Protein AF-A0A8S2PU52-F1 (afdb_monomer_lite)

Secondary structure (DSSP, 8-state):
-PPEE-----HHHHSHHHHHHHHHH-TEE--GGG--TT-GGG-HHHHS--

Organism: NCBI:txid392030

Foldseek 3Di:
DADADDDALDPVCQDPVNQVVQVVPHPHYDHSVNHDPPPLVPGCVSPVPD

InterPro domains:
  IPR036397 Ribonuclease H superfamily [G3DSA:3.30.420.10] (1-50)

Sequence (50 aa):
MNNTFQRDGAPANKDHHTQACGKDHFWDFWPKSRWQPNSPDLNALDYSIR

Radius of gyration: 11.24 Å; chains: 1; bounding box: 26×28×20 Å

pLDDT: mean 86.24, std 9.89, range [47.59, 96.25]

Structure (mmCIF, N/CA/C/O backbone):
data_AF-A0A8S2PU52-F1
#
_entry.id   AF-A0A8S2PU52-F1
#
loop_
_atom_site.group_PDB
_atom_site.id
_atom_site.type_symbol
_atom_site.label_atom_id
_atom_site.label_alt_id
_atom_site.label_comp_id
_atom_site.label_asym_id
_atom_site.label_entity_id
_atom_site.label_seq_id
_atom_site.pdbx_PDB_ins_code
_atom_site.Cartn_x
_atom_site.Cartn_y
_atom_site.Cartn_z
_atom_site.occupancy
_atom_si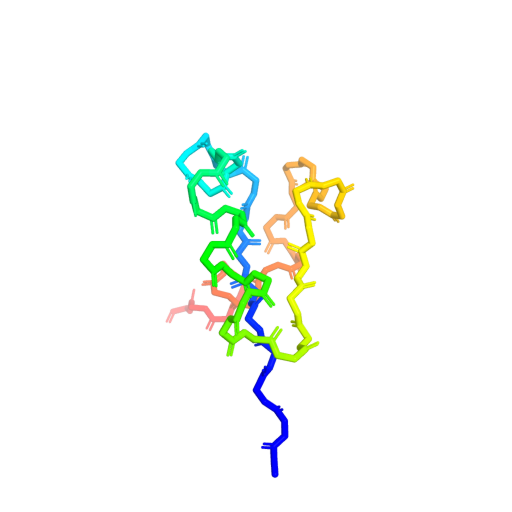te.B_iso_or_equiv
_atom_site.auth_seq_id
_atom_site.auth_comp_id
_atom_site.auth_asym_id
_atom_site.auth_atom_id
_atom_site.pdbx_PDB_model_num
ATOM 1 N N . MET A 1 1 ? -12.052 -13.853 9.527 1.00 47.59 1 MET A N 1
ATOM 2 C CA . MET A 1 1 ? -10.749 -13.654 8.858 1.00 47.59 1 MET A CA 1
ATOM 3 C C . MET A 1 1 ? -10.507 -12.156 8.819 1.00 47.59 1 MET A C 1
ATOM 5 O O . MET A 1 1 ? -11.353 -11.459 8.278 1.00 47.59 1 MET A O 1
ATOM 9 N N . ASN A 1 2 ? -9.445 -11.664 9.459 1.00 63.25 2 ASN A N 1
ATOM 10 C CA . ASN A 1 2 ? -9.038 -10.262 9.335 1.00 63.25 2 ASN A CA 1
ATOM 11 C C . ASN A 1 2 ? -8.096 -10.155 8.135 1.00 63.25 2 ASN A C 1
ATOM 13 O O . ASN A 1 2 ? -7.131 -10.910 8.056 1.00 63.25 2 ASN A O 1
ATOM 17 N N . ASN A 1 3 ? -8.395 -9.248 7.208 1.00 64.19 3 ASN A N 1
ATOM 18 C CA . ASN A 1 3 ? -7.560 -9.003 6.038 1.00 64.19 3 ASN A CA 1
ATOM 19 C C . ASN A 1 3 ? -6.529 -7.921 6.386 1.00 64.19 3 ASN A C 1
ATOM 21 O O . ASN A 1 3 ? -6.908 -6.791 6.698 1.00 64.19 3 ASN A O 1
ATOM 25 N N . THR A 1 4 ? -5.243 -8.264 6.331 1.00 71.38 4 THR A N 1
ATOM 26 C CA . THR A 1 4 ? -4.135 -7.307 6.457 1.00 71.38 4 THR A CA 1
ATOM 27 C C . THR A 1 4 ? -3.829 -6.723 5.083 1.00 71.38 4 THR A C 1
ATOM 29 O O . THR A 1 4 ? -3.586 -7.463 4.129 1.00 71.38 4 THR A O 1
ATOM 32 N N . PHE A 1 5 ? -3.843 -5.395 4.966 1.00 76.81 5 PHE A N 1
ATOM 33 C CA . PHE A 1 5 ? -3.505 -4.714 3.717 1.00 76.81 5 PHE A CA 1
ATOM 34 C C . PHE A 1 5 ? -2.026 -4.320 3.719 1.00 76.81 5 PHE A C 1
ATOM 36 O O . PHE A 1 5 ? -1.620 -3.397 4.430 1.00 76.81 5 PHE A O 1
ATOM 43 N N . GLN A 1 6 ? -1.222 -5.018 2.912 1.00 79.56 6 GLN A N 1
ATOM 44 C CA . GLN A 1 6 ? 0.215 -4.782 2.782 1.00 79.56 6 GLN A CA 1
ATOM 45 C C . GLN A 1 6 ? 0.564 -4.182 1.409 1.00 79.56 6 GLN A C 1
ATOM 47 O O . GLN A 1 6 ? 0.074 -4.628 0.372 1.00 79.56 6 GLN A O 1
ATOM 52 N N . ARG A 1 7 ? 1.411 -3.146 1.415 1.00 86.62 7 ARG A N 1
ATOM 53 C CA . ARG A 1 7 ? 1.935 -2.416 0.247 1.00 86.62 7 ARG A CA 1
ATOM 54 C C . ARG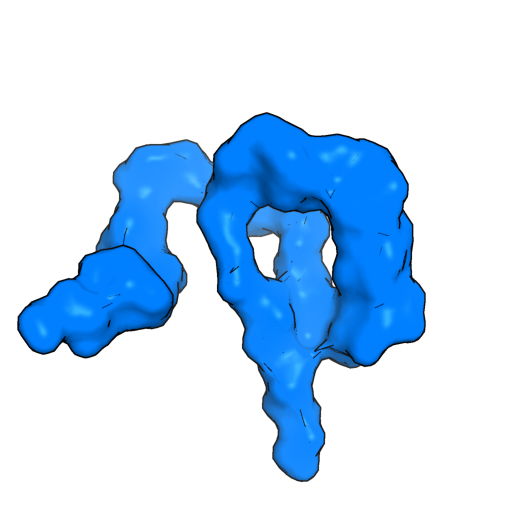 A 1 7 ? 3.384 -2.001 0.514 1.00 86.62 7 ARG A C 1
ATOM 56 O O . ARG A 1 7 ? 3.843 -2.079 1.654 1.00 86.62 7 ARG A O 1
ATOM 63 N N . ASP A 1 8 ? 4.070 -1.530 -0.522 1.00 88.31 8 ASP A N 1
ATOM 64 C CA . ASP A 1 8 ? 5.405 -0.944 -0.418 1.00 88.31 8 ASP A CA 1
ATOM 65 C C . ASP A 1 8 ? 5.374 0.566 -0.106 1.00 88.31 8 ASP A C 1
ATOM 67 O O . ASP A 1 8 ? 4.329 1.225 -0.060 1.00 88.31 8 ASP A O 1
ATOM 71 N N . GLY A 1 9 ? 6.569 1.132 0.050 1.00 90.12 9 GLY A N 1
ATOM 72 C CA . GLY A 1 9 ? 6.785 2.550 0.295 1.00 90.12 9 GLY A CA 1
ATOM 73 C C . GLY A 1 9 ? 6.724 3.477 -0.924 1.00 90.12 9 GLY A C 1
ATOM 74 O O . GLY A 1 9 ? 7.315 4.561 -0.832 1.00 90.12 9 GLY A O 1
ATOM 75 N N . ALA A 1 10 ? 6.079 3.107 -2.035 1.00 90.88 10 ALA A N 1
ATOM 76 C CA . ALA A 1 10 ? 5.986 3.962 -3.220 1.00 90.88 10 ALA A CA 1
ATOM 77 C C . ALA A 1 10 ? 5.273 5.306 -2.930 1.00 90.88 10 ALA A C 1
ATOM 79 O O . ALA A 1 10 ? 4.401 5.370 -2.054 1.00 90.88 10 ALA A O 1
ATOM 80 N N . PRO A 1 11 ? 5.584 6.396 -3.667 1.00 92.94 11 PRO A N 1
ATOM 81 C CA . PRO A 1 11 ? 5.033 7.730 -3.398 1.00 92.94 11 PRO A CA 1
ATOM 82 C C . PRO A 1 11 ? 3.501 7.779 -3.317 1.00 92.94 11 PRO A C 1
ATOM 84 O O . PRO A 1 11 ? 2.961 8.337 -2.366 1.00 92.94 11 PRO A O 1
ATOM 87 N N . ALA A 1 12 ? 2.799 7.120 -4.245 1.00 92.62 12 ALA A N 1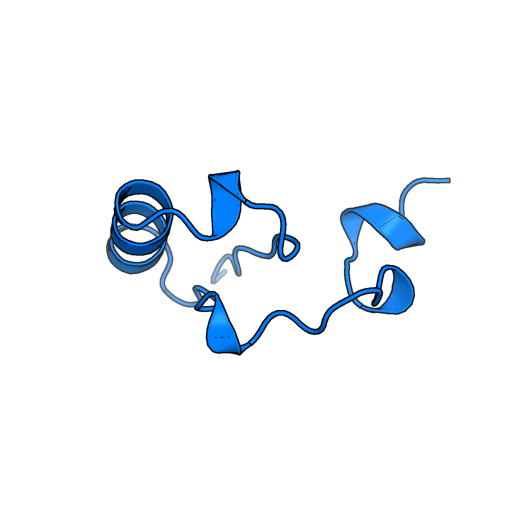
ATOM 88 C CA . ALA A 1 12 ? 1.334 7.071 -4.259 1.00 92.62 12 ALA A CA 1
ATOM 89 C C . ALA A 1 12 ? 0.739 6.375 -3.020 1.00 92.62 12 ALA A C 1
ATOM 91 O O . ALA A 1 12 ? -0.323 6.760 -2.533 1.00 92.62 12 ALA A O 1
ATOM 92 N N . ASN A 1 13 ? 1.442 5.381 -2.467 1.00 91.38 13 ASN A N 1
ATOM 93 C CA . ASN A 1 13 ? 1.020 4.678 -1.255 1.00 91.38 13 ASN A CA 1
ATOM 94 C C . ASN A 1 13 ? 1.229 5.549 0.000 1.00 91.38 13 ASN A C 1
ATOM 96 O O . ASN A 1 13 ? 0.521 5.397 0.998 1.00 91.38 13 ASN A O 1
ATOM 100 N N . LYS A 1 14 ? 2.201 6.471 -0.034 1.00 92.38 14 LYS A N 1
ATOM 101 C CA . LYS A 1 14 ? 2.538 7.388 1.070 1.00 92.38 14 LYS A CA 1
ATOM 102 C C . LYS A 1 14 ? 1.710 8.677 1.079 1.00 92.38 14 LYS A C 1
ATOM 104 O O . LYS A 1 14 ? 1.803 9.428 2.061 1.00 92.38 14 LYS A O 1
ATOM 109 N N . ASP A 1 15 ? 0.939 8.924 0.020 1.00 96.06 15 ASP A N 1
ATOM 110 C CA . ASP A 1 15 ? 0.043 10.072 -0.089 1.00 96.06 15 ASP A CA 1
ATOM 111 C C . ASP A 1 15 ? -0.987 10.098 1.049 1.00 96.06 15 ASP A C 1
ATOM 113 O O . ASP A 1 15 ? -1.395 9.059 1.577 1.00 96.06 15 ASP A O 1
ATOM 117 N N . HIS A 1 16 ? -1.391 11.299 1.456 1.00 95.00 16 HIS A N 1
ATOM 118 C CA . HIS A 1 16 ? -2.273 11.460 2.603 1.00 95.00 16 HIS A CA 1
ATOM 119 C C . HIS A 1 16 ? -3.660 10.847 2.368 1.00 95.00 16 HIS A C 1
ATOM 121 O O . HIS A 1 16 ? -4.196 10.235 3.294 1.00 95.00 16 HIS A O 1
ATOM 127 N N . HIS A 1 17 ? -4.219 10.961 1.158 1.00 96.25 17 HIS A N 1
ATOM 128 C CA . HIS A 1 17 ? -5.537 10.412 0.841 1.00 96.25 17 HIS A CA 1
ATOM 129 C C . HIS A 1 17 ? -5.492 8.888 0.855 1.00 96.25 17 HIS A C 1
ATOM 131 O O . HIS A 1 17 ? -6.363 8.245 1.439 1.00 96.25 17 HIS A O 1
ATOM 137 N N . THR A 1 18 ? -4.434 8.306 0.286 1.00 93.81 18 THR A N 1
ATOM 138 C CA . THR A 1 18 ? -4.226 6.855 0.293 1.00 93.81 18 THR A CA 1
ATOM 139 C C . THR A 1 18 ? -4.064 6.320 1.717 1.00 93.81 18 THR A C 1
ATOM 141 O O . THR A 1 18 ? -4.660 5.303 2.070 1.00 93.81 18 THR A O 1
ATOM 144 N N . GLN A 1 19 ? -3.303 7.017 2.566 1.00 94.38 19 GLN A N 1
ATOM 145 C CA . GLN A 1 19 ? -3.125 6.644 3.973 1.00 94.38 19 GLN A CA 1
ATOM 146 C C . GLN A 1 19 ? -4.422 6.761 4.783 1.00 94.38 19 GLN A C 1
ATOM 148 O O . GLN A 1 19 ? -4.665 5.917 5.643 1.00 94.38 19 GLN A O 1
ATOM 153 N N . ALA A 1 20 ? -5.238 7.790 4.533 1.00 94.62 20 ALA A N 1
ATOM 154 C CA . ALA A 1 20 ? -6.538 7.954 5.182 1.00 94.62 20 ALA A CA 1
ATOM 155 C C . ALA A 1 20 ? -7.501 6.833 4.769 1.00 94.62 20 ALA A C 1
ATOM 157 O O . ALA A 1 20 ? -8.004 6.113 5.625 1.00 94.62 20 ALA A O 1
ATOM 158 N N . CYS A 1 21 ? -7.637 6.593 3.461 1.00 93.12 21 CYS A N 1
ATOM 159 C CA . CYS A 1 21 ? -8.461 5.511 2.926 1.00 93.12 21 CYS A CA 1
ATOM 160 C C . CYS A 1 21 ? -8.070 4.152 3.524 1.00 93.12 21 CYS A C 1
ATOM 162 O O . CYS A 1 21 ? -8.934 3.399 3.970 1.00 93.12 21 CYS A O 1
ATOM 164 N N . GLY A 1 22 ? -6.768 3.861 3.606 1.00 91.12 22 GLY A N 1
ATOM 165 C CA . GLY A 1 22 ? -6.282 2.615 4.188 1.00 91.12 22 GLY A CA 1
ATOM 166 C C . GLY A 1 22 ? -6.664 2.436 5.661 1.00 91.12 22 GLY A C 1
ATOM 167 O O . GLY A 1 22 ? -7.126 1.365 6.047 1.00 91.12 22 GLY A O 1
ATOM 168 N N . LYS A 1 23 ? -6.522 3.490 6.471 1.00 91.06 23 LYS A N 1
ATOM 169 C CA . LYS A 1 23 ? -6.895 3.471 7.895 1.00 91.06 23 LYS A CA 1
ATOM 170 C C . LYS A 1 23 ? -8.395 3.296 8.116 1.00 91.06 23 LYS A C 1
ATOM 172 O O . LYS A 1 23 ? -8.777 2.619 9.062 1.00 91.06 23 LYS A O 1
ATOM 177 N N . ASP A 1 24 ? -9.217 3.888 7.256 1.00 93.50 24 ASP A N 1
ATOM 178 C CA . ASP A 1 24 ? -10.674 3.856 7.409 1.00 93.50 24 ASP A CA 1
ATOM 179 C C . ASP A 1 24 ? -11.278 2.501 7.001 1.00 93.50 24 ASP A C 1
ATOM 181 O O . ASP A 1 24 ? -12.322 2.109 7.519 1.00 93.50 24 ASP A O 1
ATOM 185 N N . HIS A 1 25 ? -10.625 1.770 6.088 1.00 90.50 25 HIS A N 1
ATOM 186 C CA . HIS A 1 25 ? -11.184 0.550 5.489 1.00 90.50 25 HIS A CA 1
ATOM 187 C C . HIS A 1 25 ? -10.530 -0.751 5.969 1.00 90.50 25 HIS A C 1
ATOM 189 O O . HIS A 1 25 ? -11.159 -1.809 5.882 1.00 90.50 25 HIS A O 1
ATOM 195 N N . PHE A 1 26 ? -9.289 -0.713 6.463 1.00 88.00 26 PHE A N 1
ATOM 196 C CA . PHE A 1 26 ? -8.567 -1.919 6.871 1.00 88.00 26 PHE A CA 1
ATOM 197 C C . PHE A 1 26 ? -8.237 -1.893 8.360 1.00 88.00 26 PHE A C 1
ATOM 199 O O . PHE A 1 26 ? -7.503 -1.033 8.838 1.00 88.00 26 PHE A O 1
ATOM 206 N N . TRP A 1 27 ? -8.733 -2.905 9.078 1.00 87.50 27 TRP A N 1
ATOM 207 C CA . TRP A 1 27 ? -8.470 -3.088 10.507 1.00 87.50 27 TRP A CA 1
ATOM 208 C C . TRP A 1 27 ? -6.971 -3.187 10.825 1.00 87.50 27 TRP A C 1
ATOM 210 O O . TRP A 1 27 ? -6.502 -2.615 11.803 1.00 87.50 27 TRP A O 1
ATOM 220 N N . ASP A 1 28 ? -6.216 -3.906 9.990 1.00 87.06 28 ASP A N 1
ATOM 221 C CA . ASP A 1 28 ? -4.767 -4.070 10.124 1.00 87.06 28 ASP A CA 1
ATOM 222 C C . ASP A 1 28 ? -4.046 -3.372 8.963 1.00 87.06 28 ASP A C 1
ATOM 224 O O . ASP A 1 28 ? -3.486 -3.995 8.057 1.00 87.06 28 ASP A O 1
ATOM 228 N N . PHE A 1 29 ? -4.142 -2.040 8.954 1.00 88.56 29 PHE A N 1
ATOM 229 C CA . PHE A 1 29 ? -3.444 -1.178 8.006 1.00 88.56 29 PHE A CA 1
ATOM 230 C C . PHE A 1 29 ? -2.032 -0.836 8.493 1.00 88.56 29 PHE A C 1
ATOM 232 O O . PHE A 1 29 ? -1.836 -0.361 9.615 1.00 88.56 29 PHE A O 1
ATOM 239 N N . TRP A 1 30 ? -1.033 -0.989 7.622 1.00 88.69 30 TRP A N 1
ATOM 240 C CA . TRP A 1 30 ? 0.325 -0.526 7.905 1.00 88.69 30 TRP A CA 1
ATOM 241 C C . TRP A 1 30 ? 0.511 0.936 7.484 1.00 88.69 30 TRP A C 1
ATOM 243 O O . TRP A 1 30 ? 0.489 1.232 6.287 1.00 88.69 30 TRP A O 1
ATOM 253 N N . PRO A 1 31 ? 0.747 1.866 8.431 1.00 89.50 31 PRO A N 1
ATOM 254 C CA . PRO A 1 31 ? 1.014 3.252 8.082 1.00 89.50 31 PRO A CA 1
ATOM 255 C C . PRO A 1 31 ? 2.348 3.380 7.346 1.00 89.50 31 PRO A C 1
ATOM 257 O O . PRO A 1 31 ? 3.268 2.586 7.552 1.00 89.50 31 PRO A O 1
ATOM 260 N N . LYS A 1 32 ? 2.495 4.452 6.562 1.00 90.19 32 LYS A N 1
ATOM 261 C CA . LYS A 1 32 ? 3.704 4.726 5.766 1.00 90.19 32 LYS A CA 1
ATOM 262 C C . LYS A 1 32 ? 5.024 4.699 6.538 1.00 90.19 32 LYS A C 1
ATOM 264 O O . LYS A 1 32 ? 6.067 4.496 5.928 1.00 90.19 32 LYS A O 1
ATOM 269 N N . SER A 1 33 ? 4.993 4.928 7.851 1.00 90.06 33 SER A N 1
ATOM 270 C CA . SER A 1 33 ? 6.167 4.869 8.730 1.00 90.06 33 SER A CA 1
ATOM 271 C C . SER A 1 33 ? 6.679 3.448 8.974 1.00 90.06 33 SER A C 1
ATOM 273 O O . SER A 1 33 ? 7.814 3.287 9.410 1.00 90.06 33 SER A O 1
ATOM 275 N N . ARG A 1 34 ? 5.863 2.422 8.709 1.00 88.88 34 ARG A N 1
ATOM 276 C CA . ARG A 1 34 ? 6.209 1.010 8.913 1.00 88.88 34 ARG A CA 1
ATOM 277 C C . ARG A 1 34 ? 6.878 0.377 7.689 1.00 88.88 34 ARG A C 1
ATOM 279 O O . ARG A 1 34 ? 7.465 -0.693 7.806 1.00 88.88 34 ARG A O 1
ATOM 286 N N . TRP A 1 35 ? 6.787 1.017 6.523 1.00 88.75 35 TRP A N 1
ATOM 287 C CA . TRP A 1 35 ? 7.361 0.505 5.280 1.00 88.75 35 TRP A CA 1
ATOM 288 C C . TRP A 1 35 ? 8.858 0.785 5.213 1.00 88.75 35 TRP A C 1
ATOM 290 O O . TRP A 1 35 ? 9.280 1.929 5.026 1.00 88.75 35 TRP A 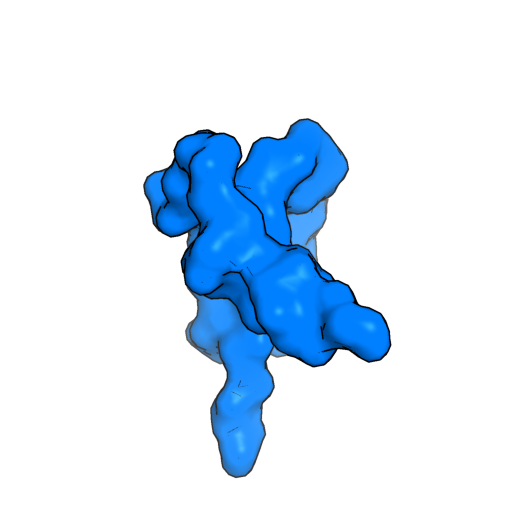O 1
ATOM 300 N N . GLN A 1 36 ? 9.651 -0.276 5.350 1.00 90.06 36 GLN A N 1
ATOM 301 C CA . GLN A 1 36 ? 11.097 -0.196 5.203 1.00 90.06 36 GLN A CA 1
ATOM 302 C C . GLN A 1 36 ? 11.468 0.057 3.729 1.00 90.06 36 GLN A C 1
ATOM 304 O O . GLN A 1 36 ? 10.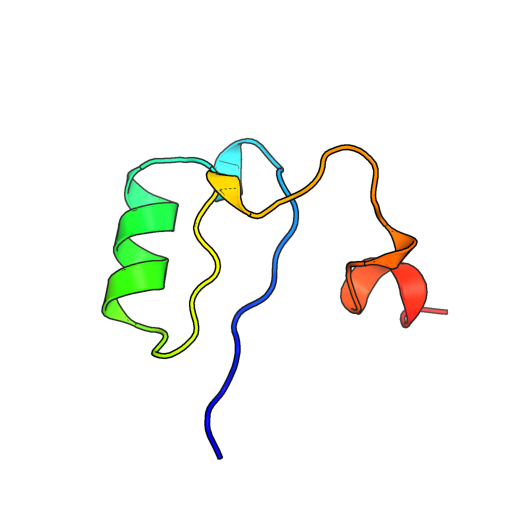864 -0.531 2.827 1.00 90.06 36 GLN A O 1
ATOM 309 N N . PRO A 1 37 ? 12.407 0.977 3.452 1.00 89.75 37 PRO A N 1
ATOM 310 C CA . PRO A 1 37 ? 12.873 1.224 2.095 1.00 89.75 37 PRO A CA 1
ATOM 311 C C . PRO A 1 37 ? 13.709 0.045 1.578 1.00 89.75 37 PRO A C 1
ATOM 313 O O . PRO A 1 37 ? 14.518 -0.507 2.315 1.00 89.75 37 PRO A O 1
ATOM 316 N N . ASN A 1 38 ? 13.571 -0.267 0.284 1.00 89.81 38 ASN A N 1
ATOM 317 C CA . ASN A 1 38 ? 14.349 -1.298 -0.418 1.00 89.81 38 ASN A CA 1
ATOM 318 C C . ASN A 1 38 ? 14.243 -2.709 0.193 1.00 89.81 38 ASN A C 1
ATOM 320 O O . ASN A 1 38 ? 15.227 -3.441 0.204 1.00 89.81 38 ASN A O 1
ATOM 324 N N . SER A 1 39 ? 13.061 -3.092 0.684 1.00 90.69 39 SER A N 1
ATOM 325 C CA . SER A 1 39 ? 12.829 -4.400 1.320 1.00 90.69 39 SER A CA 1
ATOM 326 C C 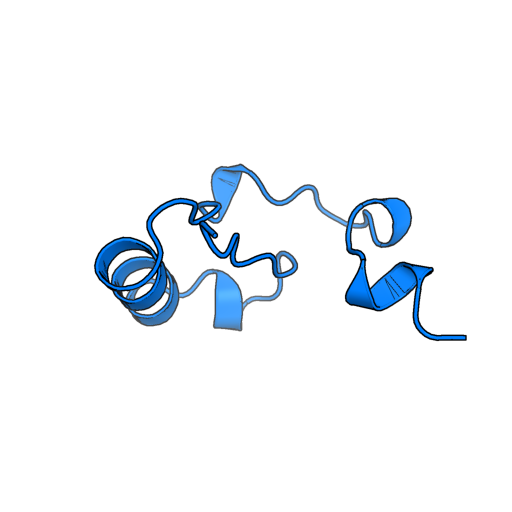. SER A 1 39 ? 11.824 -5.265 0.540 1.00 90.69 39 SER A C 1
ATOM 328 O O . SER A 1 39 ? 10.727 -5.529 1.042 1.00 90.69 39 SER A O 1
ATOM 330 N N . PRO A 1 40 ? 12.141 -5.684 -0.702 1.00 89.38 40 PRO A N 1
ATOM 331 C CA . PRO A 1 40 ? 11.258 -6.548 -1.493 1.00 89.38 40 PRO A CA 1
ATOM 332 C C . PRO A 1 40 ? 11.075 -7.933 -0.852 1.00 89.38 40 PRO A C 1
ATOM 334 O O . PRO A 1 40 ? 10.044 -8.574 -1.019 1.00 89.38 40 PRO A O 1
ATOM 337 N N . ASP A 1 41 ? 12.041 -8.376 -0.050 1.00 89.69 41 ASP A N 1
ATOM 338 C CA . ASP A 1 41 ? 11.979 -9.601 0.747 1.00 89.69 41 ASP A CA 1
ATOM 339 C C . ASP A 1 41 ? 10.870 -9.578 1.811 1.00 89.69 41 ASP A C 1
ATOM 341 O O . ASP A 1 41 ? 10.412 -10.632 2.245 1.00 89.69 41 ASP A O 1
ATOM 345 N N . LEU A 1 42 ? 10.399 -8.391 2.205 1.00 86.38 42 LEU A N 1
ATOM 346 C CA . LEU A 1 42 ? 9.322 -8.238 3.181 1.00 86.38 42 LEU A CA 1
ATOM 347 C C . LEU A 1 42 ? 7.936 -8.136 2.538 1.00 86.38 42 LEU A C 1
ATOM 349 O O . LEU A 1 42 ? 6.941 -8.280 3.247 1.00 86.38 42 LEU A O 1
ATOM 353 N N . ASN A 1 43 ? 7.835 -7.882 1.231 1.00 86.75 43 ASN A N 1
ATOM 354 C CA . ASN A 1 43 ? 6.561 -7.738 0.530 1.00 86.75 43 ASN A CA 1
ATOM 355 C C . ASN A 1 43 ? 6.187 -9.038 -0.186 1.00 86.75 43 ASN A C 1
ATOM 357 O O . ASN A 1 43 ? 6.816 -9.413 -1.172 1.00 86.75 43 ASN A O 1
ATOM 361 N N . ALA A 1 44 ? 5.119 -9.698 0.271 1.00 84.75 44 ALA A N 1
ATOM 362 C CA . ALA A 1 44 ? 4.666 -10.964 -0.307 1.00 84.75 44 ALA A CA 1
ATOM 363 C C . ALA A 1 44 ? 4.416 -10.889 -1.815 1.00 84.75 44 ALA A C 1
ATOM 365 O O . ALA A 1 44 ? 4.688 -11.861 -2.514 1.00 84.75 44 ALA A O 1
ATOM 366 N N . LEU A 1 45 ? 3.969 -9.739 -2.326 1.00 85.12 45 LEU A N 1
ATOM 367 C CA . LEU A 1 45 ? 3.789 -9.539 -3.764 1.00 85.12 45 LEU A CA 1
ATOM 368 C C . LEU A 1 45 ? 5.113 -9.545 -4.537 1.00 85.12 45 LEU A C 1
ATOM 370 O O . LEU A 1 45 ? 5.126 -9.973 -5.683 1.00 85.12 45 LEU A O 1
ATOM 374 N N . ASP A 1 46 ? 6.214 -9.116 -3.925 1.00 87.75 46 ASP A N 1
ATOM 375 C CA . ASP A 1 46 ? 7.517 -9.055 -4.589 1.00 87.75 46 ASP A CA 1
ATOM 376 C C . ASP A 1 46 ? 8.241 -10.408 -4.525 1.00 87.75 46 ASP A C 1
ATOM 378 O O . ASP A 1 46 ? 8.801 -10.852 -5.524 1.00 87.75 46 ASP A O 1
ATOM 382 N N . TYR A 1 47 ? 8.216 -11.099 -3.377 1.00 86.25 47 TYR A N 1
ATOM 383 C CA . TYR A 1 47 ? 8.956 -12.361 -3.219 1.00 86.25 47 TYR A CA 1
ATOM 384 C C . TYR A 1 47 ? 8.163 -13.626 -3.583 1.00 86.25 47 TYR A C 1
ATOM 386 O O . TYR A 1 47 ? 8.773 -14.678 -3.788 1.00 86.25 47 TYR A O 1
ATOM 394 N N . SER A 1 48 ? 6.825 -13.571 -3.624 1.00 82.81 48 SER A N 1
ATOM 395 C CA . SER A 1 48 ? 5.989 -14.756 -3.909 1.00 82.81 48 SER A CA 1
ATOM 396 C C . SER A 1 48 ? 5.550 -14.862 -5.366 1.00 82.81 48 SER A C 1
ATOM 398 O O . SER A 1 48 ? 5.110 -15.933 -5.780 1.00 82.81 48 SER A O 1
ATOM 400 N N . ILE A 1 49 ? 5.654 -13.783 -6.146 1.00 69.19 49 ILE A N 1
ATOM 401 C CA . ILE A 1 49 ? 5.384 -13.825 -7.583 1.00 69.19 49 ILE A CA 1
ATOM 402 C C . ILE A 1 49 ? 6.656 -14.338 -8.266 1.00 69.19 49 ILE A C 1
ATOM 404 O O . ILE A 1 49 ? 7.633 -13.608 -8.424 1.00 69.19 49 ILE A O 1
ATOM 408 N N . ARG A 1 50 ? 6.649 -15.625 -8.614 1.00 59.00 50 ARG A N 1
ATOM 409 C CA . ARG A 1 50 ? 7.618 -16.260 -9.513 1.00 59.00 50 ARG A CA 1
ATOM 410 C C . ARG A 1 50 ? 6.963 -16.597 -10.839 1.00 59.00 50 ARG A C 1
ATOM 412 O O . ARG A 1 50 ? 5.777 -16.996 -10.808 1.00 59.00 50 ARG A O 1
#